Protein AF-A0A4U1C6V3-F1 (afdb_monomer_lite)

Organism: NCBI:txid2571270

Secondary structure (DSSP, 8-state):
-EEEEEE-TTT-SEEEEEEEEETTTTEEEEEETTEEEEEEEEETTEEEEEEESPPPHHHHHHHHHHHHHS--

Structure (mmCIF, N/CA/C/O backbone):
data_AF-A0A4U1C6V3-F1
#
_entry.id   AF-A0A4U1C6V3-F1
#
loop_
_atom_site.group_PDB
_atom_site.id
_atom_site.type_symbol
_atom_site.label_atom_id
_atom_site.label_alt_id
_atom_site.label_comp_id
_atom_site.label_asym_id
_atom_site.label_entity_id
_atom_site.label_seq_id
_atom_site.pdbx_PDB_ins_code
_atom_site.Cartn_x
_atom_site.Cartn_y
_atom_site.Cartn_z
_atom_site.occupancy
_atom_site.B_iso_or_equiv
_atom_site.auth_seq_id
_atom_site.auth_comp_id
_atom_site.auth_asym_id
_atom_site.auth_atom_id
_atom_site.pdbx_PDB_model_num
ATOM 1 N N . MET A 1 1 ? -9.826 -10.494 2.180 1.00 68.06 1 MET A N 1
ATOM 2 C CA . MET A 1 1 ? -8.565 -10.298 1.434 1.00 68.06 1 MET A CA 1
ATOM 3 C C . MET A 1 1 ? -8.857 -9.351 0.285 1.00 68.06 1 MET A C 1
ATOM 5 O O . MET A 1 1 ? -9.880 -9.545 -0.364 1.00 68.06 1 MET A O 1
ATOM 9 N N . LYS A 1 2 ? -8.053 -8.301 0.097 1.00 75.19 2 LYS A N 1
ATOM 10 C CA . LYS A 1 2 ? -8.178 -7.362 -1.034 1.00 75.19 2 LYS A CA 1
ATOM 11 C C . LYS A 1 2 ? -6.918 -7.494 -1.896 1.00 75.19 2 LYS A C 1
ATOM 13 O O . LYS A 1 2 ? -5.850 -7.741 -1.350 1.00 75.19 2 LYS A O 1
ATOM 18 N N . GLU A 1 3 ? -7.036 -7.327 -3.207 1.00 78.62 3 GLU A N 1
ATOM 19 C CA . GLU A 1 3 ? -5.915 -7.462 -4.149 1.00 78.62 3 GLU A CA 1
ATOM 20 C C . GLU A 1 3 ? -5.625 -6.115 -4.826 1.00 78.62 3 GLU A C 1
ATOM 22 O O . GLU A 1 3 ? -6.551 -5.369 -5.156 1.00 78.62 3 GLU A O 1
ATOM 27 N N . ILE A 1 4 ? -4.346 -5.804 -5.056 1.00 82.44 4 ILE A N 1
ATOM 28 C CA . ILE A 1 4 ? -3.897 -4.675 -5.882 1.00 82.44 4 ILE A CA 1
ATOM 29 C C . ILE A 1 4 ? -3.079 -5.209 -7.052 1.00 82.44 4 ILE A C 1
ATOM 31 O O . ILE A 1 4 ? -2.202 -6.051 -6.888 1.00 82.44 4 ILE A O 1
ATOM 35 N N . LYS A 1 5 ? -3.324 -4.661 -8.239 1.00 86.62 5 LYS A N 1
ATOM 36 C CA . LYS A 1 5 ? -2.562 -4.944 -9.455 1.00 86.62 5 LYS A CA 1
ATOM 37 C C . LYS A 1 5 ? -1.733 -3.732 -9.839 1.00 86.62 5 LYS A C 1
ATOM 39 O O . LYS A 1 5 ? -2.236 -2.609 -9.805 1.00 86.62 5 LYS A O 1
ATOM 44 N N . TYR A 1 6 ? -0.476 -3.940 -10.214 1.00 81.81 6 TYR A N 1
ATOM 45 C CA . TYR A 1 6 ? 0.401 -2.853 -10.631 1.00 81.81 6 TYR A CA 1
ATOM 46 C C . TYR A 1 6 ? 1.318 -3.262 -11.781 1.00 81.81 6 TYR A C 1
ATOM 48 O O . TYR A 1 6 ? 1.879 -4.353 -11.789 1.00 81.81 6 TYR A O 1
ATOM 56 N N . HIS A 1 7 ? 1.529 -2.357 -12.735 1.00 83.06 7 HIS A N 1
ATOM 57 C CA . HIS A 1 7 ? 2.511 -2.561 -13.796 1.00 83.06 7 HIS A CA 1
ATOM 58 C C . HIS A 1 7 ? 3.905 -2.174 -13.311 1.00 83.06 7 HIS A C 1
ATOM 60 O O . HIS A 1 7 ? 4.179 -1.002 -13.028 1.00 83.06 7 HIS A O 1
ATOM 66 N N . CYS A 1 8 ? 4.815 -3.144 -13.258 1.00 71.81 8 CYS A N 1
ATOM 67 C CA . CYS A 1 8 ? 6.215 -2.852 -12.992 1.00 71.81 8 CYS A CA 1
ATOM 68 C C . CYS A 1 8 ? 6.935 -2.509 -14.298 1.00 71.81 8 CYS A C 1
ATOM 70 O O . CYS A 1 8 ? 6.980 -3.316 -15.225 1.00 71.81 8 CYS A O 1
ATOM 72 N N . LYS A 1 9 ? 7.564 -1.327 -14.356 1.00 72.75 9 LYS A N 1
ATOM 73 C CA . LYS A 1 9 ? 8.342 -0.887 -15.529 1.00 72.75 9 LYS A CA 1
ATOM 74 C C . LYS A 1 9 ? 9.444 -1.878 -15.921 1.00 72.75 9 LYS A C 1
ATOM 76 O O . LYS A 1 9 ? 9.749 -1.986 -17.102 1.00 72.75 9 LYS A O 1
ATOM 81 N N . LEU A 1 10 ? 10.021 -2.580 -14.941 1.00 73.56 10 LEU A N 1
ATOM 82 C CA . LEU A 1 10 ? 11.098 -3.544 -15.165 1.00 73.56 10 LEU A CA 1
ATOM 83 C C . LEU A 1 10 ? 10.597 -4.811 -15.868 1.00 73.56 10 LEU A C 1
ATOM 85 O O . LEU A 1 10 ? 11.268 -5.327 -16.753 1.00 73.56 10 LEU A O 1
ATOM 89 N N . PHE A 1 11 ? 9.412 -5.285 -15.484 1.00 72.38 11 PHE A N 1
ATOM 90 C CA . PHE A 1 11 ? 8.877 -6.563 -15.949 1.00 72.38 11 PHE A CA 1
ATOM 91 C C . PHE A 1 11 ? 7.883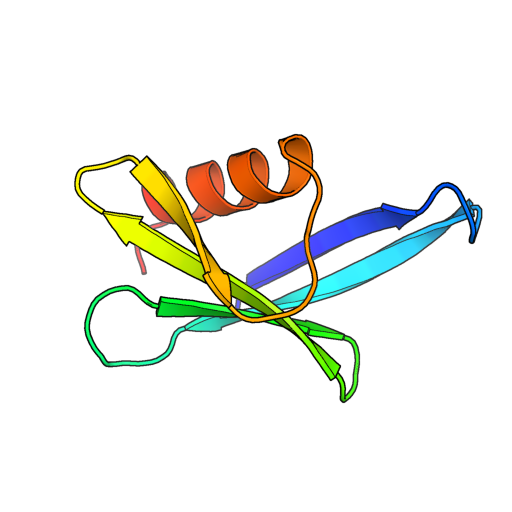 -6.407 -17.106 1.00 72.38 11 PHE A C 1
ATOM 93 O O . PHE A 1 11 ? 7.547 -7.397 -17.733 1.00 72.38 11 PHE A O 1
ATOM 100 N N . LYS A 1 12 ? 7.406 -5.184 -17.406 1.00 78.56 12 LYS A N 1
ATOM 101 C CA . LYS A 1 12 ? 6.331 -4.871 -18.382 1.00 78.56 12 LYS A CA 1
ATOM 102 C C . LYS A 1 12 ? 5.021 -5.653 -18.183 1.00 78.56 12 LYS A C 1
ATOM 104 O O . LYS A 1 12 ? 4.072 -5.452 -18.933 1.00 78.56 12 LYS A O 1
ATOM 109 N N . GLU A 1 13 ? 4.939 -6.458 -17.136 1.00 84.12 13 GLU A N 1
ATOM 110 C CA . GLU A 1 13 ? 3.810 -7.305 -16.791 1.00 84.12 13 GLU A CA 1
ATOM 111 C C . GLU A 1 13 ? 3.050 -6.736 -15.590 1.00 84.12 13 GLU A C 1
ATOM 113 O O . GLU A 1 13 ? 3.576 -5.952 -14.787 1.00 84.12 13 GLU A O 1
ATOM 118 N N . GLU A 1 14 ? 1.771 -7.098 -15.514 1.00 85.50 14 GLU A N 1
ATOM 119 C CA . GLU A 1 14 ? 0.934 -6.832 -14.351 1.00 85.50 14 GLU A CA 1
ATOM 120 C C . GLU A 1 14 ? 1.382 -7.754 -13.212 1.00 85.50 14 GLU A C 1
ATOM 122 O O . GLU A 1 14 ? 1.280 -8.974 -13.314 1.00 85.50 14 GLU A O 1
ATOM 127 N N . ILE A 1 15 ? 1.859 -7.165 -12.120 1.00 85.81 15 ILE A N 1
ATOM 128 C CA . ILE A 1 15 ? 2.172 -7.880 -10.886 1.00 85.81 15 ILE A CA 1
ATOM 129 C C . ILE A 1 15 ? 0.994 -7.711 -9.934 1.00 85.81 15 ILE A C 1
ATOM 131 O O . ILE A 1 15 ? 0.469 -6.605 -9.762 1.00 85.81 15 ILE A O 1
ATOM 135 N N . LYS A 1 16 ? 0.580 -8.814 -9.313 1.00 86.94 16 LYS A N 1
ATOM 136 C CA . LYS A 1 16 ? -0.477 -8.828 -8.304 1.00 86.94 16 LYS A CA 1
ATOM 137 C C . LYS A 1 16 ? 0.127 -8.796 -6.914 1.00 86.94 16 LYS A C 1
ATOM 139 O O . LYS A 1 16 ? 1.144 -9.431 -6.660 1.00 86.94 16 LYS A O 1
ATOM 144 N N . TYR A 1 17 ? -0.529 -8.085 -6.021 1.00 88.1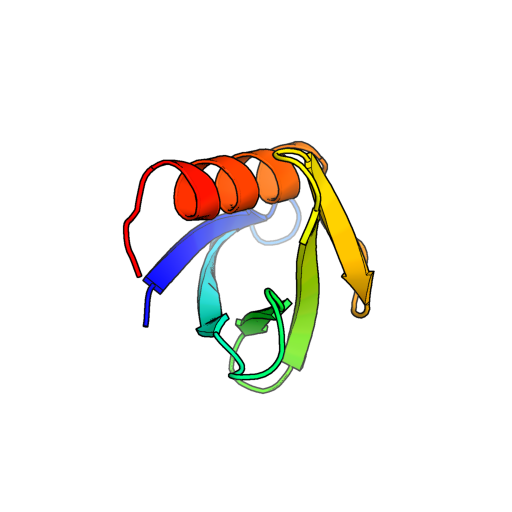2 17 TYR A N 1
ATOM 145 C CA . TYR A 1 17 ? -0.164 -8.025 -4.627 1.00 88.12 17 TYR A CA 1
ATOM 146 C C . TYR A 1 17 ? -1.388 -8.239 -3.753 1.00 88.12 17 TYR A C 1
ATOM 148 O O . TYR A 1 17 ? -2.449 -7.660 -4.001 1.00 88.12 17 TYR A O 1
ATOM 156 N N . ASP A 1 18 ? -1.203 -9.000 -2.686 1.00 87.88 18 ASP A N 1
ATOM 157 C CA . ASP A 1 18 ? -2.255 -9.285 -1.722 1.00 87.88 18 ASP A CA 1
ATOM 158 C C . ASP A 1 18 ? -2.153 -8.335 -0.537 1.00 87.88 18 ASP A C 1
ATOM 160 O O . ASP A 1 18 ? -1.082 -8.167 0.050 1.00 87.88 18 ASP A O 1
ATOM 164 N N . LEU A 1 19 ? -3.279 -7.725 -0.171 1.00 86.19 19 LEU A N 1
ATOM 165 C CA . LEU A 1 19 ? -3.422 -6.950 1.052 1.00 86.19 19 LEU A CA 1
ATOM 166 C C . LEU A 1 19 ? -4.026 -7.816 2.153 1.00 86.19 19 LEU A C 1
ATOM 168 O O . LEU A 1 19 ? -5.174 -8.276 2.064 1.00 86.19 19 LEU A O 1
ATOM 172 N N . ILE A 1 20 ? -3.259 -7.965 3.226 1.00 86.62 20 ILE A N 1
ATOM 173 C CA . ILE A 1 20 ? -3.641 -8.713 4.418 1.00 86.62 20 ILE A CA 1
ATOM 174 C C . ILE A 1 20 ? -3.716 -7.744 5.596 1.00 86.62 20 ILE A C 1
ATOM 176 O O . ILE A 1 20 ? -2.768 -7.009 5.874 1.00 86.62 20 ILE A O 1
ATOM 180 N N . GLU A 1 21 ? -4.854 -7.741 6.286 1.00 82.81 21 GLU A N 1
ATOM 181 C CA . GLU A 1 21 ? -5.036 -6.977 7.516 1.00 82.81 21 GLU A CA 1
ATOM 182 C C . GLU A 1 21 ? -4.578 -7.792 8.725 1.00 82.81 21 GLU A C 1
ATOM 184 O O . GLU A 1 21 ? -4.952 -8.957 8.884 1.00 82.81 21 GLU A O 1
ATOM 189 N N . THR A 1 22 ? -3.815 -7.163 9.616 1.00 79.31 22 THR A N 1
ATOM 190 C CA . THR A 1 22 ? -3.462 -7.752 10.911 1.00 79.31 22 THR A CA 1
ATOM 191 C C . THR A 1 22 ? -4.235 -7.066 12.032 1.00 79.31 22 THR A C 1
ATOM 193 O O . THR A 1 22 ? -4.213 -5.839 12.146 1.00 79.31 22 THR A O 1
ATOM 196 N N . LYS A 1 23 ? -4.903 -7.856 12.882 1.00 70.06 23 LYS A N 1
ATOM 197 C CA . LYS A 1 23 ? -5.655 -7.367 14.048 1.00 70.06 23 LYS A CA 1
ATOM 198 C C . LYS A 1 23 ? -4.714 -6.934 15.179 1.00 70.06 23 LYS A C 1
ATOM 200 O O . LYS A 1 23 ? -4.562 -7.632 16.173 1.00 70.06 23 LYS A O 1
ATOM 205 N N . SER A 1 24 ? -4.088 -5.778 15.006 1.00 55.41 24 SER A N 1
ATOM 206 C CA . SER A 1 24 ? -3.573 -4.933 16.085 1.00 55.41 24 SER A CA 1
ATOM 207 C C . SER A 1 24 ? -3.388 -3.523 15.512 1.00 55.41 24 SER A C 1
ATOM 209 O O . SER A 1 24 ? -2.372 -3.208 14.896 1.00 55.41 24 SER A O 1
ATOM 211 N N . ASP A 1 25 ? -4.427 -2.703 15.626 1.00 62.16 25 ASP A N 1
ATOM 212 C CA . ASP A 1 25 ? -4.382 -1.242 15.496 1.00 62.16 25 ASP A CA 1
ATOM 213 C C . ASP A 1 25 ? -3.792 -0.674 14.180 1.00 62.16 25 ASP A C 1
ATOM 215 O O . ASP A 1 25 ? -2.830 0.104 14.165 1.00 62.16 25 ASP A O 1
ATOM 219 N N . ALA A 1 26 ? -4.479 -1.015 13.078 1.00 65.31 26 ALA A N 1
ATOM 220 C CA . ALA A 1 26 ? -4.416 -0.411 11.735 1.00 65.31 26 ALA A CA 1
ATOM 221 C C . ALA A 1 26 ? -3.167 -0.703 10.885 1.00 65.31 26 ALA A C 1
ATOM 223 O O . ALA A 1 26 ? -2.667 0.178 10.183 1.00 65.31 26 ALA A O 1
ATOM 224 N N . VAL A 1 27 ? -2.689 -1.946 10.903 1.00 80.06 27 VAL A N 1
ATOM 225 C CA . VAL A 1 27 ? -1.547 -2.405 10.102 1.00 80.06 27 VAL A CA 1
ATOM 226 C C . VAL A 1 27 ? -2.004 -3.302 8.947 1.00 80.06 27 VAL A C 1
ATOM 228 O O . VAL A 1 27 ? -2.665 -4.320 9.163 1.00 80.06 27 VAL A O 1
ATOM 231 N N . TYR A 1 28 ? -1.581 -2.946 7.733 1.00 86.12 28 TYR A N 1
ATOM 232 C CA . TYR A 1 28 ? -1.808 -3.700 6.501 1.00 86.12 28 TYR A CA 1
ATOM 233 C C . TYR A 1 28 ? -0.495 -4.120 5.870 1.00 86.12 28 TYR A C 1
ATOM 235 O O . TYR A 1 28 ? 0.463 -3.349 5.842 1.00 86.12 28 TYR A O 1
ATOM 243 N N . LEU A 1 29 ? -0.465 -5.328 5.328 1.00 89.50 29 LEU A N 1
ATOM 244 C CA . LEU A 1 29 ? 0.715 -5.900 4.705 1.00 89.50 29 LEU A CA 1
ATOM 245 C C . LEU A 1 29 ? 0.421 -6.212 3.237 1.00 89.50 29 LEU A C 1
ATOM 247 O O . LEU A 1 29 ? -0.592 -6.833 2.926 1.00 89.50 29 LEU A O 1
ATOM 251 N N . LEU A 1 30 ? 1.314 -5.767 2.357 1.00 89.62 30 LEU A N 1
ATOM 252 C CA . LEU A 1 30 ? 1.311 -6.044 0.926 1.00 89.62 30 LEU A CA 1
ATOM 253 C C . LEU A 1 30 ? 2.270 -7.204 0.646 1.00 89.62 30 LEU A C 1
ATOM 255 O O . LEU A 1 30 ? 3.466 -7.071 0.910 1.00 89.62 30 LEU A O 1
ATOM 259 N N . TYR A 1 31 ? 1.781 -8.307 0.093 1.00 88.62 31 TYR A N 1
ATOM 260 C CA . TYR A 1 31 ? 2.570 -9.512 -0.178 1.00 88.62 31 TYR A CA 1
ATOM 261 C C . TYR A 1 31 ? 2.592 -9.884 -1.662 1.00 88.62 31 TYR A C 1
ATOM 263 O O . TYR A 1 31 ? 1.660 -9.581 -2.398 1.00 88.62 31 TYR A O 1
ATOM 271 N N . HIS A 1 32 ? 3.658 -10.570 -2.084 1.00 86.38 32 HIS A N 1
ATOM 272 C CA . HIS A 1 32 ? 3.748 -11.262 -3.374 1.00 86.38 32 HIS A CA 1
ATOM 273 C C . HIS A 1 32 ? 4.315 -12.670 -3.164 1.00 86.38 32 HIS A C 1
ATOM 275 O O . HIS A 1 32 ? 5.481 -12.764 -2.780 1.00 86.38 32 HIS A O 1
ATOM 281 N N . GLU A 1 33 ? 3.513 -13.714 -3.422 1.00 82.62 33 GLU A N 1
ATOM 282 C CA . GLU A 1 33 ? 3.738 -15.184 -3.335 1.00 82.62 33 GLU A CA 1
ATOM 283 C C . GLU A 1 33 ? 4.432 -15.751 -2.075 1.00 82.62 33 GLU A C 1
ATOM 285 O O . GLU A 1 33 ? 4.038 -16.788 -1.556 1.00 82.62 33 GLU A O 1
ATOM 290 N N . SER A 1 34 ? 5.464 -15.098 -1.558 1.00 81.00 34 SER A N 1
ATOM 291 C CA . SER A 1 34 ? 6.213 -15.465 -0.351 1.00 81.00 34 SER A CA 1
ATOM 292 C C . SER A 1 34 ? 6.949 -14.283 0.298 1.00 81.00 34 SER A C 1
ATOM 294 O O . SER A 1 34 ? 7.576 -14.439 1.344 1.00 81.00 34 SER A O 1
ATOM 296 N N . THR A 1 35 ? 6.908 -13.089 -0.302 1.00 86.69 35 THR A N 1
ATOM 297 C CA . THR A 1 35 ? 7.692 -11.928 0.135 1.00 86.69 35 THR A CA 1
ATOM 298 C C . THR A 1 35 ? 6.789 -10.807 0.632 1.00 86.69 35 THR A C 1
ATOM 300 O O . THR A 1 35 ? 5.884 -10.372 -0.081 1.00 86.69 35 THR A O 1
ATOM 303 N N . LEU A 1 36 ? 7.082 -10.292 1.832 1.00 90.19 36 LEU A N 1
ATOM 304 C CA . LEU A 1 36 ? 6.504 -9.040 2.317 1.00 90.19 36 LEU A CA 1
ATOM 305 C C . LEU A 1 36 ? 7.086 -7.868 1.523 1.00 90.19 36 LEU A C 1
ATOM 307 O O . LEU A 1 36 ? 8.289 -7.597 1.571 1.00 90.19 36 LEU A O 1
ATOM 311 N N . ILE A 1 37 ? 6.219 -7.159 0.812 1.00 91.56 37 ILE A N 1
ATOM 312 C CA . ILE A 1 37 ? 6.573 -5.990 0.018 1.00 91.56 37 ILE A CA 1
ATOM 313 C C . ILE A 1 37 ? 6.474 -4.734 0.864 1.00 91.56 37 ILE A C 1
ATOM 315 O O . ILE A 1 37 ? 7.445 -4.002 0.904 1.00 91.56 37 ILE A O 1
ATOM 319 N N . ALA A 1 38 ? 5.376 -4.482 1.577 1.00 91.94 38 ALA A N 1
ATOM 320 C CA . ALA A 1 38 ? 5.242 -3.269 2.387 1.00 91.94 38 ALA A CA 1
ATOM 321 C C . ALA A 1 38 ? 4.312 -3.466 3.582 1.00 91.94 38 ALA A C 1
ATOM 323 O O . ALA A 1 38 ? 3.350 -4.221 3.501 1.00 91.94 38 ALA A O 1
ATOM 324 N N . GLN A 1 39 ? 4.575 -2.737 4.664 1.00 91.50 39 GLN A N 1
ATOM 325 C CA . GLN A 1 39 ? 3.678 -2.590 5.804 1.00 91.50 39 GLN A CA 1
ATOM 326 C C . GLN A 1 39 ? 3.190 -1.144 5.860 1.00 91.50 39 GLN A C 1
ATOM 328 O O . GLN A 1 39 ? 3.999 -0.220 5.950 1.00 91.50 39 GLN A O 1
ATOM 333 N N . VAL A 1 40 ? 1.878 -0.944 5.801 1.00 90.31 40 VAL A N 1
ATOM 334 C CA . VAL A 1 40 ? 1.237 0.372 5.738 1.00 90.31 40 VAL A CA 1
ATOM 335 C C . VAL A 1 40 ? 0.339 0.561 6.952 1.00 90.31 40 VAL A C 1
ATOM 337 O O . VAL A 1 40 ? -0.422 -0.335 7.318 1.00 90.31 40 VAL A O 1
ATOM 340 N N . LYS A 1 41 ? 0.426 1.741 7.566 1.00 89.06 41 LYS A N 1
ATOM 341 C CA . LYS A 1 41 ? -0.408 2.152 8.693 1.00 89.06 41 LYS A CA 1
ATOM 342 C C . LYS A 1 41 ? -1.266 3.354 8.313 1.00 89.06 41 LYS A C 1
ATOM 344 O O . LYS A 1 41 ? -0.761 4.306 7.717 1.00 89.06 41 LYS A O 1
ATOM 349 N N . LEU A 1 42 ? -2.547 3.321 8.678 1.00 84.62 42 LEU A N 1
ATOM 350 C CA . LEU A 1 42 ? -3.437 4.481 8.607 1.00 84.62 42 LEU A CA 1
ATOM 351 C C . LEU A 1 42 ? -3.440 5.185 9.972 1.00 84.62 42 LEU A C 1
ATOM 353 O O . LEU A 1 42 ? -3.922 4.637 10.959 1.00 84.62 42 LEU A O 1
ATOM 357 N N . LEU A 1 43 ? -2.896 6.398 10.035 1.00 83.69 43 LEU A N 1
ATOM 358 C CA . LEU A 1 43 ? -2.843 7.240 11.231 1.00 83.69 43 LEU A CA 1
ATOM 359 C C . LEU A 1 43 ? -3.532 8.569 10.948 1.00 83.69 43 LEU A C 1
ATOM 361 O O . LEU A 1 43 ? -3.080 9.306 10.079 1.00 83.69 43 LEU A O 1
ATOM 365 N N . ASN A 1 44 ? -4.598 8.908 11.680 1.00 82.25 44 ASN A N 1
ATOM 366 C CA . ASN A 1 44 ? -5.290 10.199 11.547 1.00 82.25 44 ASN A CA 1
ATOM 367 C C . ASN A 1 44 ? -5.573 10.575 10.076 1.00 82.25 44 ASN A C 1
ATOM 369 O O . ASN A 1 44 ? -5.223 11.667 9.629 1.00 82.25 44 ASN A O 1
ATOM 373 N N . ASN A 1 45 ? -6.133 9.645 9.295 1.00 78.94 45 ASN A N 1
ATOM 374 C CA . ASN A 1 45 ? -6.390 9.782 7.852 1.00 78.94 45 ASN A CA 1
ATOM 375 C C . ASN A 1 45 ? -5.152 9.938 6.946 1.00 78.94 45 ASN A C 1
ATOM 377 O O . ASN A 1 45 ? -5.297 10.231 5.757 1.00 78.94 45 ASN A O 1
ATOM 381 N N . HIS A 1 46 ? -3.949 9.692 7.451 1.00 85.25 46 HIS A N 1
ATOM 382 C CA . HIS A 1 46 ? -2.715 9.659 6.671 1.00 85.25 46 HIS A CA 1
ATOM 383 C C . HIS A 1 46 ? -2.200 8.227 6.569 1.00 85.25 46 HIS A C 1
ATOM 385 O O . HIS A 1 46 ? -2.138 7.507 7.564 1.00 85.25 46 HIS A O 1
ATOM 391 N N . CYS A 1 47 ? -1.833 7.809 5.361 1.00 87.94 47 CYS A N 1
ATOM 392 C CA . CYS A 1 47 ? -1.225 6.504 5.134 1.00 87.94 47 CYS A CA 1
ATOM 393 C C . CYS A 1 47 ? 0.281 6.653 5.101 1.00 87.94 47 CYS A C 1
ATOM 395 O O . CYS A 1 47 ? 0.811 7.439 4.320 1.00 87.94 47 CYS A O 1
ATOM 397 N N . ILE A 1 48 ? 0.951 5.885 5.945 1.00 91.50 48 ILE A N 1
ATOM 398 C CA . ILE A 1 48 ? 2.402 5.872 6.028 1.00 91.50 48 ILE A CA 1
ATOM 399 C C . ILE A 1 48 ? 2.903 4.446 5.865 1.00 91.50 48 ILE A C 1
ATOM 401 O O . ILE A 1 48 ? 2.326 3.502 6.409 1.00 91.50 48 ILE A O 1
ATOM 405 N N . GLN A 1 49 ? 3.988 4.282 5.117 1.00 92.19 49 GLN A N 1
ATOM 406 C CA . GLN A 1 49 ? 4.727 3.032 5.128 1.00 92.19 49 GLN A CA 1
ATOM 407 C C . GLN A 1 49 ? 5.570 2.971 6.408 1.00 92.19 49 GLN A C 1
ATOM 409 O O . GLN A 1 49 ? 6.334 3.888 6.694 1.00 92.19 49 GLN A O 1
ATOM 414 N N . VAL A 1 50 ? 5.426 1.891 7.173 1.00 92.06 50 VAL A N 1
ATOM 415 C CA . VAL A 1 50 ? 6.121 1.677 8.457 1.00 92.06 50 VAL A CA 1
ATOM 416 C C . VAL A 1 50 ? 7.072 0.480 8.433 1.00 92.06 50 VAL A C 1
ATOM 418 O O . VAL A 1 50 ? 7.795 0.257 9.398 1.00 92.06 50 VAL A O 1
ATOM 421 N N . GLY 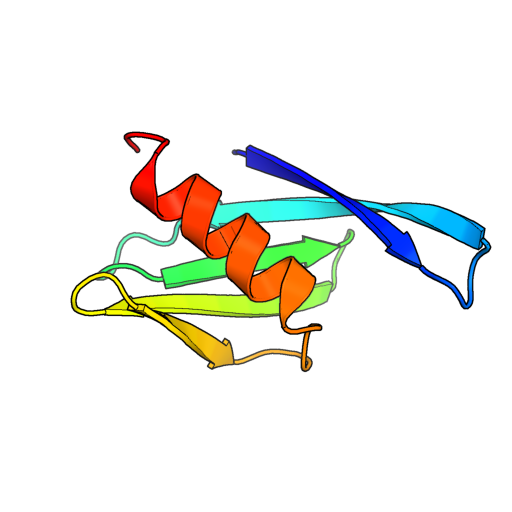A 1 51 ? 7.095 -0.286 7.339 1.00 91.44 51 GLY A N 1
ATOM 422 C CA . GLY A 1 51 ? 7.969 -1.447 7.190 1.00 91.44 51 GLY A CA 1
ATOM 423 C C . GLY A 1 51 ? 7.958 -2.045 5.783 1.00 91.44 51 GLY A C 1
ATOM 424 O O . GLY A 1 51 ? 7.201 -1.615 4.907 1.00 91.44 51 GLY A O 1
ATOM 425 N N . GLY A 1 52 ? 8.803 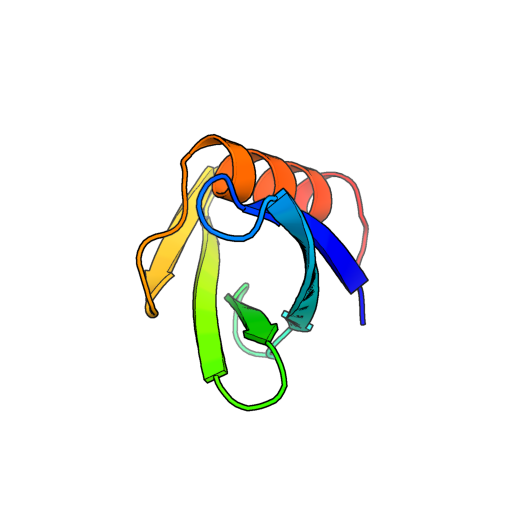-3.055 5.569 1.00 90.94 52 GLY A N 1
ATOM 426 C CA . GLY A 1 52 ? 8.978 -3.728 4.277 1.00 90.94 52 GLY A CA 1
ATOM 427 C C . GLY A 1 52 ? 9.874 -2.966 3.291 1.00 90.94 52 GLY A C 1
ATOM 428 O O . GLY A 1 52 ? 10.641 -2.083 3.665 1.00 90.94 52 GLY A O 1
ATOM 429 N N . ARG A 1 53 ? 9.794 -3.341 2.014 1.00 92.00 53 ARG A N 1
ATOM 430 C CA . ARG A 1 53 ? 10.473 -2.693 0.885 1.00 92.00 53 ARG A CA 1
ATOM 431 C C . ARG A 1 53 ? 9.756 -1.406 0.500 1.00 92.00 53 ARG A C 1
ATOM 433 O O . ARG A 1 53 ? 8.532 -1.362 0.453 1.00 92.00 53 ARG A O 1
ATOM 440 N N . MET A 1 54 ? 10.519 -0.367 0.179 1.00 91.44 54 MET A N 1
ATOM 441 C CA . MET A 1 54 ? 9.959 0.911 -0.259 1.00 91.44 54 MET A CA 1
ATOM 442 C C . MET A 1 54 ? 9.050 0.723 -1.481 1.00 91.44 54 MET A C 1
ATOM 444 O O . MET A 1 54 ? 9.467 0.147 -2.489 1.00 91.44 54 MET A O 1
ATOM 448 N N . ILE A 1 55 ? 7.818 1.217 -1.383 1.00 89.56 55 ILE A N 1
ATOM 449 C CA . ILE A 1 55 ? 6.868 1.276 -2.498 1.00 89.56 55 ILE A CA 1
ATOM 450 C C . ILE A 1 55 ? 6.773 2.703 -3.036 1.00 89.56 55 ILE A C 1
ATOM 452 O O . ILE A 1 55 ? 7.146 3.661 -2.368 1.00 89.56 55 ILE A O 1
ATOM 456 N N . SER A 1 56 ? 6.286 2.852 -4.266 1.00 89.69 56 SER A N 1
ATOM 457 C CA . SER A 1 56 ? 6.089 4.179 -4.860 1.00 89.69 56 SER A CA 1
ATOM 458 C C . SER A 1 56 ? 4.968 4.957 -4.165 1.00 89.69 56 SER A C 1
ATOM 460 O O . SER A 1 56 ? 3.961 4.350 -3.794 1.00 89.69 56 SER A O 1
ATOM 462 N N . ASP A 1 57 ? 5.063 6.288 -4.143 1.00 90.38 57 ASP A N 1
ATOM 463 C CA . ASP A 1 57 ? 4.028 7.180 -3.595 1.00 90.38 57 ASP A CA 1
ATOM 464 C C . ASP A 1 57 ? 2.639 6.926 -4.188 1.00 90.38 57 ASP A C 1
ATOM 466 O O . ASP A 1 57 ? 1.646 6.917 -3.464 1.00 90.38 57 ASP A O 1
ATOM 470 N N . LYS A 1 58 ? 2.561 6.652 -5.500 1.00 89.56 58 LYS A N 1
ATOM 471 C CA . LYS A 1 58 ? 1.298 6.300 -6.165 1.00 89.56 58 LYS A CA 1
ATOM 472 C C . LYS A 1 58 ? 0.668 5.047 -5.547 1.00 89.56 58 LYS A C 1
ATOM 474 O O . LYS A 1 58 ? -0.498 5.073 -5.179 1.00 89.56 58 LYS A O 1
ATOM 479 N N . MET A 1 59 ? 1.452 3.983 -5.370 1.00 89.00 59 MET A N 1
ATOM 480 C CA . MET A 1 59 ? 0.982 2.747 -4.733 1.00 89.00 59 MET A CA 1
ATOM 481 C C . MET A 1 59 ? 0.578 2.972 -3.267 1.00 89.00 59 MET A C 1
ATOM 483 O O . MET A 1 59 ? -0.438 2.436 -2.833 1.00 89.00 59 MET A O 1
ATOM 487 N N . LEU A 1 60 ? 1.323 3.785 -2.507 1.00 90.00 60 LEU A N 1
ATOM 488 C CA . LEU A 1 60 ? 0.958 4.136 -1.130 1.00 90.00 60 LEU A CA 1
ATOM 489 C C . LEU A 1 60 ? -0.371 4.913 -1.072 1.00 90.00 60 LEU A C 1
ATOM 491 O O . LEU A 1 60 ? -1.203 4.636 -0.208 1.00 90.00 60 LEU A O 1
ATOM 495 N N . ALA A 1 61 ? -0.594 5.847 -2.001 1.00 88.31 61 ALA A N 1
ATOM 496 C CA . ALA A 1 61 ? -1.846 6.590 -2.121 1.00 88.31 61 ALA A CA 1
ATOM 497 C C . ALA A 1 61 ? -3.022 5.684 -2.522 1.00 88.31 61 ALA A C 1
ATOM 499 O O . ALA A 1 61 ? -4.099 5.796 -1.936 1.00 88.31 61 ALA A O 1
ATOM 500 N N . ASP A 1 62 ? -2.812 4.754 -3.457 1.00 88.06 62 ASP A N 1
ATOM 501 C CA . ASP A 1 62 ? -3.822 3.780 -3.886 1.00 88.06 62 ASP A CA 1
ATOM 502 C C . ASP A 1 62 ? -4.233 2.857 -2.724 1.00 88.06 62 ASP A C 1
ATOM 504 O O . ASP A 1 62 ? -5.426 2.700 -2.449 1.00 88.06 62 ASP A O 1
ATOM 508 N N . ILE A 1 63 ? -3.258 2.326 -1.970 1.00 86.50 63 ILE A N 1
ATOM 509 C CA . ILE A 1 63 ? -3.513 1.585 -0.724 1.00 86.50 63 ILE A CA 1
ATOM 510 C C . ILE A 1 63 ? -4.297 2.468 0.246 1.00 86.50 63 ILE A C 1
ATOM 512 O O . ILE A 1 63 ? -5.308 2.040 0.795 1.00 86.50 63 ILE A O 1
ATOM 516 N N . GLY A 1 64 ? -3.878 3.718 0.434 1.00 86.12 64 GLY A N 1
ATOM 517 C CA . GLY A 1 64 ? -4.543 4.616 1.366 1.00 86.12 64 GLY A CA 1
ATOM 518 C C . GLY A 1 64 ? -5.990 4.939 1.008 1.00 86.12 64 GLY A C 1
ATOM 519 O O . GLY A 1 64 ? -6.839 5.001 1.896 1.00 86.12 64 GLY A O 1
ATOM 520 N N . ASN A 1 65 ? -6.303 5.070 -0.278 1.00 86.62 65 ASN A N 1
ATOM 521 C CA . ASN A 1 65 ? -7.674 5.223 -0.754 1.00 86.62 65 ASN A CA 1
ATOM 522 C C . ASN A 1 65 ? -8.511 3.968 -0.476 1.00 86.62 65 ASN A C 1
ATOM 524 O O . ASN A 1 65 ? -9.661 4.088 -0.057 1.00 86.62 65 ASN A O 1
ATOM 528 N N . LEU A 1 66 ? -7.938 2.772 -0.642 1.00 82.50 66 LEU A N 1
ATOM 529 C CA . LEU A 1 66 ? -8.612 1.509 -0.319 1.00 82.50 66 LEU A CA 1
ATOM 530 C C . LEU A 1 66 ? -8.892 1.361 1.181 1.00 82.50 66 LEU A C 1
ATOM 532 O O . LEU A 1 66 ? -9.955 0.856 1.547 1.00 82.50 66 LEU A O 1
ATOM 536 N N . LEU A 1 67 ? -7.971 1.820 2.033 1.00 78.62 67 LEU A N 1
ATOM 537 C CA . LEU A 1 67 ? -8.137 1.825 3.490 1.00 78.62 67 LEU A CA 1
ATOM 538 C 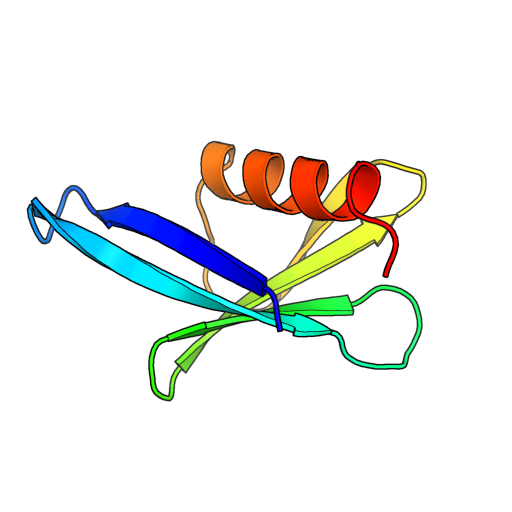C . LEU A 1 67 ? -9.207 2.819 3.958 1.00 78.62 67 LEU A C 1
ATOM 540 O O . LEU A 1 67 ? -9.907 2.547 4.925 1.00 78.62 67 LEU A O 1
ATOM 544 N N . LYS A 1 68 ? -9.342 3.965 3.280 1.00 80.50 68 LYS A N 1
ATOM 545 C CA . LYS A 1 68 ? -10.324 5.007 3.626 1.00 80.50 68 LYS A CA 1
ATOM 546 C C . LYS A 1 68 ? -11.730 4.718 3.102 1.00 80.50 68 LYS A C 1
ATOM 548 O O . LYS A 1 68 ? -12.700 4.985 3.800 1.00 80.50 68 LYS A O 1
ATOM 553 N N . ASN A 1 69 ? -11.839 4.212 1.872 1.00 76.38 69 ASN A N 1
ATOM 554 C CA . ASN A 1 69 ? -13.120 4.064 1.170 1.00 76.38 69 ASN A CA 1
ATOM 555 C C . ASN A 1 69 ? -13.727 2.663 1.295 1.00 76.38 69 ASN A C 1
ATOM 557 O O . ASN A 1 69 ? -14.889 2.466 0.949 1.00 76.38 69 ASN A O 1
ATOM 561 N N . GLY A 1 70 ? -12.947 1.677 1.731 1.00 58.06 70 GLY A N 1
ATOM 562 C CA . GLY A 1 70 ? -13.416 0.313 1.896 1.00 58.06 70 GLY A CA 1
ATOM 563 C C . GLY A 1 70 ? -13.524 -0.032 3.366 1.00 58.06 70 GLY A C 1
ATOM 564 O O . GLY A 1 70 ? -12.520 -0.452 3.937 1.00 58.06 70 GLY A O 1
ATOM 565 N N . THR A 1 71 ? -14.729 0.075 3.931 1.00 46.69 71 THR A N 1
ATOM 566 C CA . THR A 1 71 ? -15.087 -0.535 5.217 1.00 46.69 71 THR A CA 1
ATOM 567 C C . THR A 1 71 ? -14.510 -1.951 5.292 1.00 46.69 71 THR A C 1
ATOM 569 O O . THR A 1 71 ? -14.520 -2.691 4.299 1.00 46.69 71 THR A O 1
ATOM 572 N N . ILE A 1 72 ? -13.922 -2.256 6.442 1.00 49.34 72 ILE A N 1
ATOM 573 C CA . ILE A 1 72 ? -13.238 -3.508 6.763 1.00 49.34 72 ILE A CA 1
ATOM 574 C C . ILE A 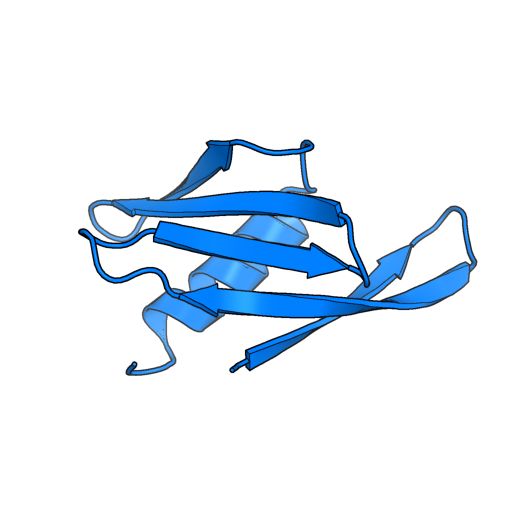1 72 ? -14.267 -4.541 7.203 1.00 49.34 72 ILE A C 1
ATOM 576 O O . ILE A 1 72 ? -15.122 -4.169 8.040 1.00 49.34 72 ILE A O 1
#

pLDDT: mean 82.45, std 9.97, range [46.69, 92.19]

Sequence (72 aa):
MKEIKYHCKLFKEEIKYDLIETKSDAVYLLYHESTLIAQVKLLNNHCIQVGGRMISDKMLADIGNLLKNGTI

Radius of gyration: 11.78 Å; chains: 1; bounding box: 26×26×34 Å

Foldseek 3Di:
DDKDWDQDPVVNDIAIWDWDDDPDAAWIFTDHPPATAFIWGQDPLDIDTPDHHDDDPVVSVVVSCCVVVPDD